Protein AF-A0A4Y2AB06-F1 (afdb_monomer_lite)

Foldseek 3Di:
DPVPPVVVVVVVVVVPPPPPPPPDPPPDDQQDPDPDDPVLVVVLVVLVVVLVVLLVLFQDPVSLVVLLVLQQVQFDDPPDVPFRKHALVSLVVSCVVDDPSCVVLSDPVNLVVQQDPDPRRIGGSVSSSVVSVVVSVVSVLVSLLSNLPSSNNPDHDPPPRPVVSVVVVVVVVVVVVP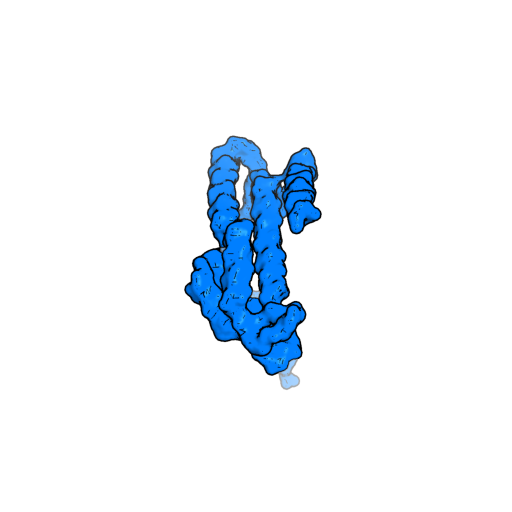D

Radius of gyration: 26.48 Å; chains: 1; bounding box: 55×77×58 Å

InterPro domains:
  IPR011992 EF-hand domain pair [SSF47473] (24-141)
  IPR039865 Serine/threonine-protein phosphatase 2A regulatory subunit B'' subunit gamma [PTHR12085] (15-158)

Structure (mmCIF, N/CA/C/O backbone):
data_AF-A0A4Y2AB06-F1
#
_entry.id   AF-A0A4Y2AB06-F1
#
loop_
_atom_site.group_PDB
_atom_site.id
_atom_site.type_symbol
_atom_site.label_atom_id
_atom_site.label_alt_id
_atom_site.label_comp_id
_atom_site.label_asym_id
_atom_site.label_entity_id
_atom_site.label_seq_id
_atom_site.pdbx_PDB_ins_code
_atom_site.Cartn_x
_atom_site.Cartn_y
_atom_site.Cartn_z
_atom_site.occupancy
_atom_site.B_iso_or_equiv
_atom_site.auth_seq_id
_atom_site.auth_comp_id
_atom_site.auth_asym_id
_atom_site.auth_atom_id
_atom_site.pdbx_PDB_model_num
ATOM 1 N N . MET A 1 1 ? -38.606 -51.934 -10.611 1.00 47.31 1 MET A N 1
ATOM 2 C CA . MET A 1 1 ? -37.914 -52.206 -9.332 1.00 47.31 1 MET A CA 1
ATOM 3 C C . MET A 1 1 ? -36.481 -51.712 -9.488 1.00 47.31 1 MET A C 1
ATOM 5 O O . MET A 1 1 ? -35.861 -52.157 -10.438 1.00 47.31 1 MET A O 1
ATOM 9 N N . THR A 1 2 ? -35.903 -50.774 -8.734 1.00 53.81 2 THR A N 1
ATOM 10 C CA . THR A 1 2 ? -36.320 -50.034 -7.516 1.00 53.81 2 THR A CA 1
ATOM 11 C C . THR A 1 2 ? -35.409 -48.799 -7.281 1.00 53.81 2 THR A C 1
ATOM 13 O O . THR A 1 2 ? -35.260 -48.351 -6.159 1.00 53.81 2 THR A O 1
ATOM 16 N N . VAL A 1 3 ? -34.806 -48.193 -8.314 1.00 56.41 3 VAL A N 1
ATOM 17 C CA . VAL A 1 3 ? -33.728 -47.188 -8.117 1.00 56.41 3 VAL A CA 1
ATOM 18 C C . VAL A 1 3 ? -34.191 -45.890 -7.419 1.00 56.41 3 VAL A C 1
ATOM 20 O O . VAL A 1 3 ? -33.443 -45.301 -6.644 1.00 56.41 3 VAL A O 1
ATOM 23 N N . GLU A 1 4 ? -35.434 -45.451 -7.639 1.00 54.31 4 GLU A N 1
ATOM 24 C CA . GLU A 1 4 ? -36.000 -44.261 -6.970 1.00 54.31 4 GLU A CA 1
ATOM 25 C C . GLU A 1 4 ? -36.373 -44.501 -5.498 1.00 54.31 4 GLU A C 1
ATOM 27 O O . GLU A 1 4 ? -36.352 -43.564 -4.699 1.00 54.31 4 GLU A O 1
ATOM 32 N N . SER A 1 5 ? -36.675 -45.751 -5.128 1.00 59.22 5 SER A N 1
ATOM 33 C CA . SER A 1 5 ? -37.001 -46.132 -3.745 1.00 59.22 5 SER A CA 1
ATOM 34 C C . SER A 1 5 ? -35.764 -46.023 -2.855 1.00 59.22 5 SER A C 1
ATOM 36 O O . SER A 1 5 ? -35.813 -45.443 -1.772 1.00 59.22 5 SER A O 1
ATOM 38 N N . ASP A 1 6 ? -34.627 -46.492 -3.370 1.00 67.94 6 ASP A N 1
ATOM 39 C CA . ASP A 1 6 ? -33.369 -46.572 -2.627 1.00 67.94 6 ASP A CA 1
ATOM 40 C C . ASP A 1 6 ? -32.797 -45.177 -2.319 1.00 67.94 6 ASP A C 1
ATOM 42 O O . ASP A 1 6 ? -32.268 -44.933 -1.234 1.00 67.94 6 ASP A O 1
ATOM 46 N N . ALA A 1 7 ? -32.955 -44.219 -3.242 1.00 73.62 7 ALA A N 1
ATOM 47 C CA . ALA A 1 7 ? -32.512 -42.837 -3.046 1.00 73.62 7 ALA A CA 1
ATOM 48 C C . ALA A 1 7 ? -33.329 -42.109 -1.962 1.00 73.62 7 ALA A C 1
ATOM 50 O O . ALA A 1 7 ? -32.779 -41.336 -1.169 1.00 73.62 7 ALA A O 1
ATOM 51 N N . TRP A 1 8 ? -34.637 -42.373 -1.902 1.00 73.00 8 TRP A N 1
ATOM 52 C CA . TRP A 1 8 ? -35.526 -41.794 -0.896 1.00 73.00 8 TRP A CA 1
ATOM 53 C C . TRP A 1 8 ? -35.264 -42.361 0.507 1.00 73.00 8 TRP A C 1
ATOM 55 O O . TRP A 1 8 ? -35.277 -41.622 1.499 1.00 73.00 8 TRP A O 1
ATOM 65 N N . GLU A 1 9 ? -34.948 -43.651 0.600 1.00 77.25 9 GLU A N 1
ATOM 66 C CA . GLU A 1 9 ? -34.551 -44.312 1.849 1.00 77.25 9 GLU A CA 1
ATOM 67 C C . GLU A 1 9 ? -33.186 -43.817 2.362 1.00 77.25 9 GLU A C 1
ATOM 69 O O . GLU A 1 9 ? -33.016 -43.532 3.554 1.00 77.25 9 GLU A O 1
ATOM 74 N N . LEU A 1 10 ? -32.225 -43.595 1.461 1.00 74.88 10 LEU A N 1
ATOM 75 C CA . LEU A 1 10 ? -30.934 -42.977 1.785 1.00 74.88 10 LEU A CA 1
ATOM 76 C C . LEU A 1 10 ? -31.094 -41.539 2.297 1.00 74.88 10 LEU A C 1
ATOM 78 O O . LEU A 1 10 ? -30.521 -41.171 3.324 1.00 74.88 10 LEU A O 1
ATOM 82 N N . TYR A 1 11 ? -31.921 -40.730 1.634 1.00 73.31 11 TYR A N 1
ATOM 83 C CA . TYR A 1 11 ? -32.185 -39.354 2.056 1.00 73.31 11 TYR A CA 1
ATOM 84 C C . TYR A 1 11 ? -32.859 -39.285 3.436 1.00 73.31 11 TYR A C 1
ATOM 86 O O . TYR A 1 11 ? -32.480 -38.484 4.298 1.00 73.31 11 TYR A O 1
ATOM 94 N N . THR A 1 12 ? -33.849 -40.145 3.678 1.00 76.25 12 THR A N 1
ATOM 95 C CA . THR A 1 12 ? -34.579 -40.165 4.952 1.00 76.25 12 THR A CA 1
ATOM 96 C C . THR A 1 12 ? -33.760 -40.740 6.104 1.00 76.25 12 THR A C 1
ATOM 98 O O . THR A 1 12 ? -33.944 -40.291 7.237 1.00 76.25 12 THR A O 1
ATOM 101 N N . SER A 1 13 ? -32.832 -41.667 5.849 1.00 72.69 13 SER A N 1
ATOM 102 C CA . SER A 1 13 ? -31.891 -42.158 6.866 1.00 72.69 13 SER A CA 1
ATOM 103 C C . SER A 1 13 ? -30.825 -41.115 7.227 1.00 72.69 13 SER A C 1
ATOM 105 O O . SER A 1 13 ? -30.586 -40.895 8.415 1.00 72.69 13 SER A O 1
ATOM 107 N N . TRP A 1 14 ? -30.276 -40.383 6.247 1.00 67.94 14 TRP A N 1
ATOM 108 C CA . TRP A 1 14 ? -29.319 -39.292 6.489 1.00 67.94 14 TRP A CA 1
ATOM 109 C C . TRP A 1 14 ? -29.928 -38.155 7.319 1.00 67.94 14 TRP A C 1
ATOM 111 O O . TRP A 1 14 ? -29.315 -37.667 8.262 1.00 67.94 14 TRP A O 1
ATOM 121 N N . LYS A 1 15 ? -31.181 -37.768 7.046 1.00 69.00 15 LYS A N 1
ATOM 122 C CA . LYS A 1 15 ? -31.874 -36.715 7.812 1.00 69.00 15 LYS A CA 1
ATOM 123 C C . LYS A 1 15 ? -32.175 -37.112 9.266 1.00 69.00 15 LYS A C 1
ATOM 125 O O . LYS A 1 15 ? -32.342 -36.241 10.117 1.00 69.00 15 LYS A O 1
ATOM 130 N N . LYS A 1 16 ? -32.295 -38.413 9.548 1.00 63.12 16 LYS A N 1
ATOM 131 C CA . LYS A 1 16 ? -32.636 -38.943 10.878 1.00 63.12 16 LYS A CA 1
ATOM 132 C C . LYS A 1 16 ? -31.429 -39.101 11.799 1.00 63.12 16 LYS A C 1
ATOM 134 O O . LYS A 1 16 ? -31.634 -39.421 12.968 1.00 63.12 16 LYS A O 1
ATOM 139 N N . THR A 1 17 ? -30.198 -38.861 11.332 1.00 58.16 17 THR A N 1
ATOM 140 C CA . THR A 1 17 ? -29.064 -38.768 12.257 1.00 58.16 17 THR A CA 1
ATOM 141 C C . THR A 1 17 ? -29.319 -37.582 13.186 1.00 58.16 17 THR A C 1
ATOM 143 O O . THR A 1 17 ? -29.459 -36.463 12.681 1.00 58.16 17 THR A O 1
ATOM 146 N N . PRO A 1 18 ? -29.435 -37.789 14.511 1.00 55.31 18 PRO A N 1
ATOM 147 C CA . PRO A 1 18 ? -29.653 -36.692 15.436 1.00 55.31 18 PRO A CA 1
ATOM 148 C C . PRO A 1 18 ? -28.507 -35.713 15.232 1.00 55.31 18 PRO A C 1
ATOM 150 O O . PRO A 1 18 ? -27.341 -36.085 15.377 1.00 55.31 18 PRO A O 1
ATOM 153 N N . SER A 1 19 ? -28.832 -34.485 14.819 1.00 60.25 19 SER A N 1
ATOM 154 C CA . SER A 1 19 ? -27.823 -33.457 14.648 1.00 60.25 19 SER A CA 1
ATOM 155 C C . SER A 1 19 ? -27.126 -33.318 15.989 1.00 60.25 19 SER A C 1
ATOM 157 O O . SER A 1 19 ? -27.708 -32.816 16.952 1.00 60.25 19 SER A O 1
ATOM 159 N N . THR A 1 20 ? -25.873 -33.746 16.065 1.00 56.25 20 THR A N 1
ATOM 160 C CA . THR A 1 20 ? -24.947 -33.302 17.096 1.00 56.25 20 THR A CA 1
ATOM 161 C C . THR A 1 20 ? -24.682 -31.821 16.834 1.00 56.25 20 THR A C 1
ATOM 163 O O . THR A 1 20 ? -23.582 -31.428 16.457 1.00 56.25 20 THR A O 1
ATOM 166 N N . SER A 1 21 ? -25.707 -30.974 16.961 1.00 60.00 21 SER A N 1
ATOM 167 C CA . SER A 1 21 ? -25.622 -29.523 16.838 1.00 60.00 21 SER A CA 1
ATOM 168 C C . SER A 1 21 ? -25.002 -28.961 18.118 1.00 60.00 21 SER A C 1
ATOM 170 O O . SER A 1 21 ? -25.564 -28.096 18.777 1.00 60.00 21 SER A O 1
ATOM 172 N N . ASN A 1 22 ? -23.842 -29.497 18.486 1.00 63.88 22 ASN A N 1
ATOM 173 C CA . ASN A 1 22 ? -22.980 -28.992 19.545 1.00 63.88 22 ASN A CA 1
ATOM 174 C C . ASN A 1 22 ? -21.802 -28.186 18.972 1.00 63.88 22 ASN A C 1
ATOM 176 O O . ASN A 1 22 ? -20.840 -27.934 19.686 1.00 63.88 22 ASN A O 1
ATOM 180 N N . SER A 1 23 ? -21.815 -27.785 17.696 1.00 68.62 23 SER A N 1
ATOM 181 C CA . SER A 1 23 ? -20.561 -27.443 17.005 1.00 68.62 23 SER A CA 1
ATOM 182 C C . SER A 1 23 ? -20.512 -26.087 16.298 1.00 68.62 23 SER A C 1
ATOM 184 O O . SER A 1 23 ? -19.750 -25.942 15.346 1.00 68.62 23 SER A O 1
ATOM 186 N N . ILE A 1 24 ? -21.260 -25.073 16.748 1.00 70.88 24 ILE A N 1
ATOM 187 C CA . ILE A 1 24 ? -20.962 -23.684 16.354 1.00 70.88 24 ILE A CA 1
ATOM 188 C C . ILE A 1 24 ? -20.730 -22.850 17.617 1.00 70.88 24 ILE A C 1
ATOM 190 O O . ILE A 1 24 ? -21.691 -22.435 18.269 1.00 70.88 24 ILE A O 1
ATOM 194 N N . PRO A 1 25 ? -19.458 -22.603 17.986 1.00 79.38 25 PRO A N 1
ATOM 195 C CA . PRO A 1 25 ? -19.116 -21.686 19.060 1.00 79.38 25 PRO A CA 1
ATOM 196 C C . PRO A 1 25 ? -19.689 -20.298 18.791 1.00 79.38 25 PRO A C 1
ATOM 198 O O . PRO A 1 25 ? -19.728 -19.820 17.654 1.00 79.38 25 PRO A O 1
ATOM 201 N N . ARG A 1 26 ? -20.093 -19.608 19.857 1.00 76.94 26 ARG A N 1
ATOM 202 C CA . ARG A 1 26 ? -20.531 -18.218 19.757 1.00 76.94 26 ARG A CA 1
ATOM 203 C C . ARG A 1 26 ? -19.359 -17.342 19.305 1.00 76.94 26 ARG A C 1
ATOM 205 O O . ARG A 1 26 ? -18.441 -17.086 20.079 1.00 76.94 26 ARG A O 1
ATOM 212 N N . PHE A 1 27 ? -19.413 -16.871 18.062 1.00 83.62 27 PHE A N 1
ATOM 213 C CA . PHE A 1 27 ? -18.380 -16.023 17.452 1.00 83.62 27 PHE A CA 1
ATOM 214 C C . PHE A 1 27 ? -18.714 -14.524 17.498 1.00 83.62 27 PHE A C 1
ATOM 216 O O . PHE A 1 27 ? -17.849 -13.694 17.233 1.00 83.62 27 PHE A O 1
ATOM 223 N N . TYR A 1 28 ? -19.957 -14.162 17.840 1.00 81.38 28 TYR A N 1
ATOM 224 C CA . TYR A 1 28 ? -20.400 -12.772 17.933 1.00 81.38 28 TYR A CA 1
ATOM 225 C C . TYR A 1 28 ? -20.864 -12.416 19.348 1.00 81.38 28 TYR A C 1
ATOM 227 O O . TYR A 1 28 ? -21.730 -13.070 19.937 1.00 81.38 28 TYR A O 1
ATOM 235 N N . TYR A 1 29 ? -20.312 -11.322 19.867 1.00 79.75 29 TYR A N 1
ATOM 236 C CA . TYR A 1 29 ? -20.710 -10.709 21.126 1.00 79.75 29 TYR A CA 1
ATOM 237 C C . TYR A 1 29 ? -21.128 -9.273 20.835 1.00 79.75 29 TYR A C 1
ATOM 239 O O . TYR A 1 29 ? -20.314 -8.461 20.397 1.00 79.75 29 TYR A O 1
ATOM 247 N N . LYS A 1 30 ? -22.407 -8.961 21.069 1.00 78.31 30 LYS A N 1
ATOM 248 C CA . LYS A 1 30 ? -22.909 -7.594 20.931 1.00 78.31 30 LYS A CA 1
ATOM 249 C C . LYS A 1 30 ? -22.165 -6.699 21.917 1.00 78.31 30 LYS A C 1
ATOM 251 O O . LYS A 1 30 ? -22.117 -6.995 23.109 1.00 78.31 30 LYS A O 1
ATOM 256 N N . ILE A 1 31 ? -21.606 -5.611 21.407 1.00 73.56 31 ILE A N 1
ATOM 257 C CA . ILE A 1 31 ? -20.883 -4.620 22.198 1.00 73.56 31 ILE A CA 1
ATOM 258 C C . ILE A 1 31 ? -21.915 -3.879 23.067 1.00 73.56 31 ILE A C 1
ATOM 260 O O . ILE A 1 31 ? -22.821 -3.255 22.508 1.00 73.56 31 ILE A O 1
ATOM 264 N N . PRO A 1 32 ? -21.825 -3.948 24.411 1.00 72.75 32 PRO A N 1
ATOM 265 C CA . PRO A 1 32 ? -22.763 -3.254 25.288 1.00 72.75 32 PRO A CA 1
ATOM 266 C C . PRO A 1 32 ? -22.709 -1.742 25.070 1.00 72.75 32 PRO A C 1
ATOM 268 O O . PRO A 1 32 ? -21.616 -1.189 24.915 1.00 72.75 32 PRO A O 1
ATOM 271 N N . TYR A 1 33 ? -23.884 -1.113 25.099 1.00 63.75 33 TYR A N 1
ATOM 272 C CA . TYR A 1 33 ? -24.076 0.338 25.001 1.00 63.75 33 TYR A CA 1
ATOM 273 C C . TYR A 1 33 ? -23.765 1.085 26.304 1.00 63.75 33 TYR A C 1
ATOM 275 O O . TYR A 1 33 ? -23.885 2.299 26.311 1.00 63.75 33 TYR A O 1
ATOM 283 N N . GLU A 1 34 ? -23.426 0.389 27.396 1.00 60.28 34 GLU A N 1
ATOM 284 C CA . GLU A 1 34 ? -23.359 1.010 28.723 1.00 60.28 34 GLU A CA 1
ATOM 285 C C . GLU A 1 34 ? -22.351 2.155 28.799 1.00 60.28 34 GLU A C 1
ATOM 287 O O . GLU A 1 34 ? -21.138 1.920 28.834 1.00 60.28 34 GLU A O 1
ATOM 292 N N . ASP A 1 35 ? -22.904 3.366 28.869 1.00 59.12 35 ASP A N 1
ATOM 293 C CA . ASP A 1 35 ? -22.196 4.613 29.099 1.00 59.12 35 ASP A CA 1
ATOM 294 C C . ASP A 1 35 ? -21.628 4.651 30.526 1.00 59.12 35 ASP A C 1
ATOM 296 O O . ASP A 1 35 ? -22.318 4.396 31.513 1.00 59.12 35 ASP A O 1
ATOM 300 N N . GLY A 1 36 ? -20.345 4.991 30.642 1.00 61.22 36 GLY A N 1
ATOM 301 C CA . GLY A 1 36 ? -19.710 5.383 31.903 1.00 61.22 36 GLY A CA 1
ATOM 302 C C . GLY A 1 36 ? -19.104 4.254 32.741 1.00 61.22 36 GLY A C 1
ATOM 303 O O . GLY A 1 36 ? -18.520 4.531 33.791 1.00 61.22 36 GLY A O 1
ATOM 304 N N . SER A 1 37 ? -19.162 2.994 32.299 1.00 73.94 37 SER A N 1
ATOM 305 C CA . SER A 1 37 ? -18.522 1.891 33.033 1.00 73.94 37 SER A CA 1
ATOM 306 C C . SER A 1 37 ? -16.997 1.848 32.819 1.00 73.94 37 SER A C 1
ATOM 308 O O . SER A 1 37 ? -16.489 2.152 31.739 1.00 73.94 37 SER A O 1
ATOM 310 N N . LEU A 1 38 ? -16.234 1.379 33.819 1.00 81.00 38 LEU A N 1
ATOM 311 C CA . LEU A 1 38 ? -14.777 1.145 33.712 1.00 81.00 38 LEU A CA 1
ATOM 312 C C . LEU A 1 38 ? -14.398 0.299 32.479 1.00 81.00 38 LEU A C 1
ATOM 314 O O . LEU A 1 38 ? -13.361 0.515 31.854 1.00 81.00 38 LEU A O 1
ATOM 318 N N . ARG A 1 39 ? -15.266 -0.647 32.095 1.00 78.06 39 ARG A N 1
ATOM 319 C CA . ARG A 1 39 ? -15.075 -1.514 30.922 1.00 78.06 39 ARG A CA 1
ATOM 320 C C . ARG A 1 39 ? -15.136 -0.741 29.606 1.00 78.06 39 ARG A C 1
ATOM 322 O O . ARG A 1 39 ? -14.491 -1.143 28.644 1.00 78.06 39 ARG A O 1
ATOM 329 N N . GLN A 1 40 ? -15.905 0.343 29.534 1.00 77.62 40 GLN A N 1
ATOM 330 C CA . GLN A 1 40 ? -15.925 1.214 28.364 1.00 77.62 40 GLN A CA 1
ATOM 331 C C . GLN A 1 40 ? -14.600 1.964 28.225 1.00 77.62 40 GLN A C 1
ATOM 333 O O . GLN A 1 40 ? -13.966 1.839 27.182 1.00 77.62 40 GLN A O 1
ATOM 338 N N . LYS A 1 41 ? -14.131 2.618 29.294 1.00 81.88 41 LYS A N 1
ATOM 339 C CA . LYS A 1 41 ? -12.848 3.342 29.289 1.00 81.88 41 LYS A CA 1
ATOM 340 C C . LYS A 1 41 ? -11.672 2.437 28.923 1.00 81.88 41 LYS A C 1
ATOM 342 O O . LYS A 1 41 ? -10.843 2.800 28.101 1.00 81.88 41 LYS A O 1
ATOM 347 N N . LEU A 1 42 ? -11.638 1.212 29.455 1.00 85.88 42 LEU A N 1
ATOM 348 C CA . LEU A 1 42 ? -10.612 0.232 29.081 1.00 85.88 42 LEU A CA 1
ATOM 349 C C . LEU A 1 42 ? -10.644 -0.107 27.579 1.00 85.88 42 LEU A C 1
ATOM 351 O O . LEU A 1 42 ? -9.594 -0.255 26.957 1.00 85.88 42 LEU A O 1
ATOM 355 N N . ARG A 1 43 ? -11.838 -0.238 26.986 1.00 82.50 43 ARG A N 1
ATOM 356 C CA . ARG A 1 43 ? -11.984 -0.480 25.541 1.00 82.50 43 ARG A CA 1
ATOM 357 C C . ARG A 1 43 ? -11.552 0.730 24.721 1.00 82.50 43 ARG A C 1
ATOM 359 O O . ARG A 1 43 ? -10.924 0.539 23.685 1.00 82.50 43 ARG A O 1
ATOM 366 N N . GLU A 1 44 ? -11.894 1.936 25.160 1.00 82.12 44 GLU A N 1
ATOM 367 C CA . GLU A 1 44 ? -11.483 3.187 24.516 1.00 82.12 44 GLU A CA 1
ATOM 368 C C . GLU A 1 44 ? -9.955 3.305 24.494 1.00 82.12 44 GLU A C 1
ATOM 370 O O . GLU A 1 44 ? -9.385 3.461 23.417 1.00 82.12 44 GLU A O 1
ATOM 375 N N . GLU A 1 45 ? -9.286 3.085 25.629 1.00 86.44 45 GLU A N 1
ATOM 376 C CA . GLU A 1 45 ? -7.819 3.094 25.727 1.00 86.44 45 GLU A CA 1
ATOM 377 C C . GLU A 1 45 ? -7.165 2.005 24.868 1.00 86.44 45 GLU A C 1
ATOM 379 O O . GLU A 1 45 ? -6.261 2.273 24.074 1.00 86.44 45 GLU A O 1
ATOM 384 N N . ALA A 1 46 ? -7.659 0.764 24.947 1.00 86.62 46 ALA A N 1
ATOM 385 C CA . ALA A 1 46 ? -7.144 -0.326 24.120 1.00 86.62 46 ALA A CA 1
ATOM 386 C C . ALA A 1 46 ? -7.285 -0.024 22.616 1.00 86.62 46 ALA A C 1
ATOM 388 O O . ALA A 1 46 ? -6.396 -0.353 21.823 1.00 86.62 46 ALA A O 1
ATOM 389 N N . ARG A 1 47 ? -8.384 0.628 22.212 1.00 85.44 47 ARG A N 1
ATOM 390 C CA . ARG A 1 47 ? -8.601 1.066 20.828 1.00 85.44 47 ARG A CA 1
ATOM 391 C C . ARG A 1 47 ? -7.687 2.221 20.448 1.00 85.44 47 ARG A C 1
ATOM 393 O O . ARG A 1 47 ? -7.123 2.162 19.360 1.00 85.44 47 ARG A O 1
ATOM 400 N N . ALA A 1 48 ? -7.510 3.220 21.307 1.00 85.38 48 ALA A N 1
ATOM 401 C CA . ALA A 1 48 ? -6.616 4.346 21.055 1.00 85.38 48 ALA A CA 1
ATOM 402 C C . ALA A 1 48 ? -5.185 3.858 20.786 1.00 85.38 48 ALA A C 1
ATOM 404 O O . ALA A 1 48 ? -4.618 4.170 19.740 1.00 85.38 48 ALA A O 1
ATOM 405 N N . VAL A 1 49 ? -4.659 2.975 21.643 1.00 88.81 49 VAL A N 1
ATOM 406 C CA . VAL A 1 49 ? -3.330 2.365 21.467 1.00 88.81 49 VAL A CA 1
ATOM 407 C C . VAL A 1 49 ? -3.251 1.542 20.178 1.00 88.81 49 VAL A C 1
ATOM 409 O O . VAL A 1 49 ? -2.253 1.592 19.458 1.00 88.81 49 VAL A O 1
ATOM 412 N N . PHE A 1 50 ? -4.295 0.775 19.849 1.00 87.94 50 PHE A N 1
ATOM 413 C CA . PHE A 1 50 ? -4.334 0.004 18.604 1.00 87.94 50 PHE A CA 1
ATOM 414 C C . PHE A 1 50 ? -4.319 0.903 17.357 1.00 87.94 50 PHE A C 1
ATOM 416 O O . PHE A 1 50 ? -3.565 0.645 16.418 1.00 87.94 50 PHE A O 1
ATOM 423 N N . ILE A 1 51 ? -5.131 1.962 17.352 1.00 86.00 51 ILE A N 1
ATOM 424 C CA . ILE A 1 51 ? -5.209 2.952 16.271 1.00 86.00 51 ILE A CA 1
ATOM 425 C C . ILE A 1 51 ? -3.865 3.669 16.125 1.00 86.00 51 ILE A C 1
ATOM 427 O O . ILE A 1 51 ? -3.378 3.811 15.006 1.00 86.00 51 ILE A O 1
ATOM 431 N N . GLU A 1 52 ? -3.228 4.053 17.231 1.00 87.62 52 GLU A N 1
ATOM 432 C CA . GLU A 1 52 ? -1.914 4.697 17.226 1.00 87.62 52 GLU A CA 1
ATOM 433 C C . GLU A 1 52 ? -0.838 3.786 16.619 1.00 87.62 52 GLU A C 1
ATOM 435 O O . GLU A 1 52 ? -0.082 4.218 15.748 1.00 87.62 52 GLU A O 1
ATOM 440 N N . ARG A 1 53 ? -0.803 2.503 17.009 1.00 88.62 53 ARG A N 1
ATOM 441 C CA . ARG A 1 53 ? 0.105 1.511 16.408 1.00 88.62 53 ARG A CA 1
ATOM 442 C C . ARG A 1 53 ? -0.117 1.397 14.903 1.00 88.62 53 ARG A C 1
ATOM 444 O O . ARG A 1 53 ? 0.844 1.438 14.143 1.00 88.62 53 ARG A O 1
ATOM 451 N N . LYS A 1 54 ? -1.377 1.316 14.466 1.00 86.50 54 LYS A N 1
ATOM 452 C CA . LYS A 1 54 ? -1.718 1.252 13.039 1.00 86.50 54 LYS A CA 1
ATOM 453 C C . LYS A 1 54 ? -1.347 2.523 12.288 1.00 86.50 54 LYS A C 1
ATOM 455 O O . LYS A 1 54 ? -0.958 2.429 11.133 1.00 86.50 54 LYS A O 1
ATOM 460 N N . ASN A 1 55 ? -1.432 3.682 12.932 1.00 85.62 55 ASN A N 1
ATOM 461 C CA . ASN A 1 55 ? -1.025 4.946 12.335 1.00 85.62 55 ASN A CA 1
ATOM 462 C C . ASN A 1 55 ? 0.499 5.010 12.134 1.00 85.62 55 ASN A C 1
ATOM 464 O O . ASN A 1 55 ? 0.947 5.436 11.080 1.00 85.62 55 ASN A O 1
ATOM 468 N N . LYS A 1 56 ? 1.292 4.514 13.097 1.00 86.12 56 LYS A N 1
ATOM 469 C CA . LYS A 1 56 ? 2.766 4.443 12.994 1.00 86.12 56 LYS A CA 1
ATOM 470 C C . LYS A 1 56 ? 3.269 3.465 11.926 1.00 86.12 56 LYS A C 1
ATOM 472 O O . LYS A 1 56 ? 4.378 3.623 11.428 1.00 86.12 56 LYS A O 1
ATOM 477 N N . GLU A 1 57 ? 2.477 2.446 11.593 1.00 86.44 57 GLU A N 1
ATOM 478 C CA . GLU A 1 57 ? 2.779 1.512 10.498 1.00 86.44 57 GLU A CA 1
ATOM 479 C C . GLU A 1 57 ? 2.545 2.127 9.104 1.00 86.44 57 GLU A C 1
ATOM 481 O O . GLU A 1 57 ? 3.025 1.576 8.112 1.00 86.44 57 GLU A O 1
ATOM 486 N N . LEU A 1 58 ? 1.787 3.226 8.998 1.00 88.38 58 LEU A N 1
ATOM 487 C CA . LEU A 1 58 ? 1.537 3.880 7.715 1.00 88.38 58 LEU A CA 1
ATOM 488 C C . LEU A 1 58 ? 2.744 4.684 7.249 1.00 88.38 58 LEU A C 1
ATOM 490 O O . LEU A 1 58 ? 3.512 5.204 8.053 1.00 88.38 58 LEU A O 1
ATOM 494 N N . LEU A 1 59 ? 2.862 4.792 5.925 1.00 90.44 59 LEU A N 1
ATOM 495 C CA . LEU A 1 59 ? 3.850 5.656 5.297 1.00 90.44 59 LEU A CA 1
ATOM 496 C C . LEU A 1 59 ? 3.449 7.113 5.526 1.00 90.44 59 LEU A C 1
ATOM 498 O O . LEU A 1 59 ? 2.301 7.490 5.253 1.00 90.44 59 LEU A O 1
ATOM 502 N N . ASP A 1 60 ? 4.384 7.905 6.031 1.00 89.44 60 ASP A N 1
ATOM 503 C CA . ASP A 1 60 ? 4.240 9.352 6.127 1.00 89.44 60 ASP A CA 1
ATOM 504 C C . ASP A 1 60 ? 4.725 10.062 4.847 1.00 89.44 60 ASP A C 1
ATOM 506 O O . ASP A 1 60 ? 5.028 9.439 3.828 1.00 89.44 60 ASP A O 1
ATOM 510 N N . ASN A 1 61 ? 4.732 11.395 4.859 1.00 89.62 61 ASN A N 1
ATOM 511 C CA . ASN A 1 61 ? 5.130 12.175 3.688 1.00 89.62 61 ASN A CA 1
ATOM 512 C C . ASN A 1 61 ? 6.624 12.049 3.363 1.00 89.62 61 ASN A C 1
ATOM 514 O O . ASN A 1 61 ? 6.987 12.163 2.194 1.00 89.62 61 ASN A O 1
ATOM 518 N N . GLU A 1 62 ? 7.479 11.836 4.362 1.00 91.38 62 GLU A N 1
ATOM 519 C CA . GLU A 1 62 ? 8.914 11.660 4.139 1.00 91.38 62 GLU A CA 1
ATOM 520 C C . GLU A 1 62 ? 9.188 10.259 3.587 1.00 91.38 62 GLU A C 1
ATOM 522 O O . GLU A 1 62 ? 9.874 10.141 2.573 1.00 91.38 62 GLU A O 1
ATOM 527 N N . ASP A 1 63 ? 8.521 9.234 4.130 1.00 92.44 63 ASP A N 1
ATOM 528 C CA . ASP A 1 63 ? 8.528 7.864 3.604 1.00 92.44 63 ASP A CA 1
ATOM 529 C C . ASP A 1 63 ? 8.116 7.845 2.110 1.00 92.44 63 ASP A C 1
ATOM 531 O O . ASP A 1 63 ? 8.695 7.142 1.277 1.00 92.44 63 ASP A O 1
ATOM 535 N N . LEU A 1 64 ? 7.102 8.636 1.733 1.00 92.44 64 LEU A N 1
ATOM 536 C CA . LEU A 1 64 ? 6.637 8.747 0.346 1.00 92.44 64 LEU A CA 1
ATOM 537 C C . LEU A 1 64 ? 7.648 9.461 -0.564 1.00 92.44 64 LEU A C 1
ATOM 539 O O . LEU A 1 64 ? 7.862 9.022 -1.695 1.00 92.44 64 LEU A O 1
ATOM 543 N N . LYS A 1 65 ? 8.294 10.534 -0.096 1.00 92.44 65 LYS A N 1
ATOM 544 C CA . LYS A 1 65 ? 9.366 11.197 -0.859 1.00 92.44 65 LYS A CA 1
ATOM 545 C C . LYS A 1 65 ? 10.556 10.265 -1.060 1.00 92.44 65 LYS A C 1
ATOM 547 O O . LYS A 1 65 ? 11.079 10.180 -2.169 1.00 92.44 65 LYS A O 1
ATOM 552 N N . GLU A 1 66 ? 10.951 9.539 -0.020 1.00 93.56 66 GLU A N 1
ATOM 553 C CA . GLU A 1 66 ? 12.030 8.558 -0.092 1.00 93.56 66 GLU A CA 1
ATOM 554 C C . GLU A 1 66 ? 11.715 7.467 -1.119 1.00 93.56 66 GLU A C 1
ATOM 556 O O . GLU A 1 66 ? 12.543 7.165 -1.981 1.00 93.56 66 GLU A O 1
ATOM 561 N N . LEU A 1 67 ? 10.490 6.932 -1.100 1.00 93.38 67 LEU A N 1
ATOM 562 C CA . LEU A 1 67 ? 10.041 5.952 -2.085 1.00 93.38 67 LEU A CA 1
ATOM 563 C C . LEU A 1 67 ? 10.153 6.485 -3.518 1.00 93.38 67 LEU A C 1
ATOM 565 O O . LEU A 1 67 ? 10.627 5.766 -4.399 1.00 93.38 67 LEU A O 1
ATOM 569 N N . TRP A 1 68 ? 9.721 7.725 -3.758 1.00 92.88 68 TRP A N 1
ATOM 570 C CA . TRP A 1 68 ? 9.829 8.353 -5.075 1.00 92.88 68 TRP A CA 1
ATOM 571 C C . TRP A 1 68 ? 11.288 8.438 -5.538 1.00 92.88 68 TRP A C 1
ATOM 573 O O . TRP A 1 68 ? 11.622 7.955 -6.621 1.00 92.88 68 TRP A O 1
ATOM 583 N N . MET A 1 69 ? 12.169 8.950 -4.675 1.00 93.31 69 MET A N 1
ATOM 584 C CA . MET A 1 69 ? 13.601 9.085 -4.956 1.00 93.31 69 MET A CA 1
ATOM 585 C C . MET A 1 69 ? 14.262 7.728 -5.236 1.00 93.31 69 MET A C 1
ATOM 587 O O . MET A 1 69 ? 15.035 7.589 -6.185 1.00 93.31 69 MET A O 1
ATOM 591 N N . LEU A 1 70 ? 13.940 6.697 -4.448 1.00 93.56 70 LEU A N 1
ATOM 592 C CA . LEU A 1 70 ? 14.462 5.345 -4.656 1.00 93.56 70 LEU A CA 1
ATOM 593 C C . LEU A 1 70 ? 14.004 4.749 -5.990 1.00 93.56 70 LEU A C 1
ATOM 595 O O . LEU A 1 70 ? 14.780 4.050 -6.645 1.00 93.56 70 LEU A O 1
ATOM 599 N N . LEU A 1 71 ? 12.766 5.008 -6.412 1.00 93.19 71 LEU A N 1
ATOM 600 C CA . LEU A 1 71 ? 12.265 4.529 -7.698 1.00 93.19 71 LEU A CA 1
ATOM 601 C C . LEU A 1 71 ? 12.984 5.221 -8.866 1.00 93.19 71 LEU A C 1
ATOM 603 O O . LEU A 1 71 ? 13.422 4.533 -9.788 1.00 93.19 71 LEU A O 1
ATOM 607 N N . GLU A 1 72 ? 13.183 6.540 -8.805 1.00 91.38 72 GLU A N 1
ATOM 608 C CA . GLU A 1 72 ? 13.909 7.296 -9.841 1.00 91.38 72 GLU A CA 1
ATOM 609 C C . GLU A 1 72 ? 15.376 6.866 -9.985 1.00 91.38 72 GLU A C 1
ATOM 611 O O . GLU A 1 72 ? 15.916 6.840 -11.088 1.00 91.38 72 GLU A O 1
ATOM 616 N N . GLN A 1 73 ? 16.023 6.447 -8.897 1.00 91.50 73 GLN A N 1
ATOM 617 C CA . GLN A 1 73 ? 17.403 5.952 -8.943 1.00 91.50 73 GLN A CA 1
ATOM 618 C C . GLN A 1 73 ? 17.553 4.553 -9.562 1.00 91.50 73 GLN A C 1
ATOM 620 O O . GLN A 1 73 ? 18.669 4.142 -9.875 1.00 91.50 73 GLN A O 1
ATOM 625 N N . ASN A 1 74 ? 16.467 3.785 -9.702 1.00 91.38 74 ASN A N 1
ATOM 626 C CA . ASN A 1 74 ? 16.508 2.393 -10.167 1.00 91.38 74 ASN A CA 1
ATOM 627 C C . ASN A 1 74 ? 15.640 2.193 -11.424 1.00 91.38 74 ASN A C 1
ATOM 629 O O . ASN A 1 74 ? 14.993 1.159 -11.585 1.00 91.38 74 ASN A O 1
ATOM 633 N N . LEU A 1 75 ? 15.632 3.189 -12.315 1.00 91.06 75 LEU A N 1
ATOM 634 C CA . LEU A 1 75 ? 14.972 3.123 -13.619 1.00 91.06 75 LEU A CA 1
ATOM 635 C C . LEU A 1 75 ? 15.575 2.032 -14.511 1.00 91.06 75 LEU A C 1
ATOM 637 O O . LEU A 1 75 ? 16.790 1.832 -14.546 1.00 91.06 75 LEU A O 1
ATOM 641 N N . SER A 1 76 ? 14.723 1.375 -15.297 1.00 87.75 76 SER A N 1
ATOM 642 C CA . SER A 1 76 ? 15.137 0.322 -16.223 1.00 87.75 76 SER A CA 1
ATOM 643 C C . SER A 1 76 ? 15.154 0.818 -17.677 1.00 87.75 76 SER A C 1
ATOM 645 O O . SER A 1 76 ? 14.134 1.328 -18.156 1.00 87.75 76 SER A O 1
ATOM 647 N N . PRO A 1 77 ? 16.249 0.593 -18.430 1.00 83.56 77 PRO A N 1
ATOM 648 C CA . PRO A 1 77 ? 16.319 0.914 -19.857 1.00 83.56 77 PRO A CA 1
ATOM 649 C C . PRO A 1 77 ? 15.239 0.197 -20.701 1.00 83.56 77 PRO A C 1
ATOM 651 O O . PRO A 1 77 ? 14.738 -0.851 -20.280 1.00 83.56 77 PRO A O 1
ATOM 654 N N . PRO A 1 78 ? 14.911 0.686 -21.916 1.00 83.38 78 PRO A N 1
ATOM 655 C CA . PRO A 1 78 ? 15.311 1.970 -22.503 1.00 83.38 78 PRO A CA 1
ATOM 656 C C . PRO A 1 78 ? 14.670 3.167 -21.794 1.00 83.38 78 PRO A C 1
ATOM 658 O O . PRO A 1 78 ? 13.481 3.135 -21.470 1.00 83.38 78 PRO A O 1
ATOM 661 N N . PHE A 1 79 ? 15.464 4.220 -21.595 1.00 78.81 79 PHE A N 1
ATOM 662 C CA . PHE A 1 79 ? 14.996 5.498 -21.069 1.00 78.81 79 PHE A CA 1
ATOM 663 C C . PHE A 1 79 ? 14.319 6.268 -22.204 1.00 78.81 79 PHE A C 1
ATOM 665 O O . PHE A 1 79 ? 14.976 6.869 -23.050 1.00 78.81 79 PHE A O 1
ATOM 672 N N . THR A 1 80 ? 12.997 6.169 -22.278 1.00 73.00 80 THR A N 1
ATOM 673 C CA . THR A 1 80 ? 12.176 7.007 -23.154 1.00 73.00 80 THR A CA 1
ATOM 674 C C . THR A 1 80 ? 11.904 8.333 -22.454 1.00 73.00 80 THR A C 1
ATOM 676 O O . THR A 1 80 ? 11.621 8.333 -21.259 1.00 73.00 80 THR A O 1
ATOM 679 N N . ASN A 1 81 ? 11.954 9.451 -23.184 1.00 62.44 81 ASN A N 1
ATOM 680 C CA . ASN A 1 81 ? 11.816 10.801 -22.613 1.00 62.44 81 ASN A CA 1
ATOM 681 C C . ASN A 1 81 ? 10.493 11.046 -21.864 1.00 62.44 81 ASN A C 1
ATOM 683 O O . ASN A 1 81 ? 10.407 11.989 -21.085 1.00 62.44 81 ASN A O 1
ATOM 687 N N . GLU A 1 82 ? 9.471 10.225 -22.100 1.00 68.81 82 GLU A N 1
ATOM 688 C CA . GLU A 1 82 ? 8.127 10.440 -21.556 1.00 68.81 82 GLU A CA 1
ATOM 689 C C . GLU A 1 82 ? 7.813 9.555 -20.343 1.00 68.81 82 GLU A C 1
ATOM 691 O O . GLU A 1 82 ? 6.988 9.937 -19.515 1.00 68.81 82 GLU A O 1
ATOM 696 N N . ASP A 1 83 ? 8.500 8.418 -20.178 1.00 75.50 83 ASP A N 1
ATOM 697 C CA . ASP A 1 83 ? 8.092 7.400 -19.208 1.00 75.50 83 ASP A CA 1
ATOM 698 C C . ASP A 1 83 ? 9.249 6.855 -18.366 1.00 75.50 83 ASP A C 1
ATOM 700 O O . ASP A 1 83 ? 10.138 6.137 -18.832 1.00 75.50 83 ASP A O 1
ATOM 704 N N . HIS A 1 84 ? 9.170 7.140 -17.065 1.00 88.62 84 HIS A N 1
ATOM 705 C CA . HIS A 1 84 ? 9.969 6.504 -16.024 1.00 88.62 84 HIS A CA 1
ATOM 706 C C . HIS A 1 84 ? 9.442 5.088 -15.755 1.00 88.62 84 HIS A C 1
ATOM 708 O O . HIS A 1 84 ? 8.393 4.901 -15.125 1.00 88.62 84 HIS A O 1
ATOM 714 N N . MET A 1 85 ? 10.182 4.090 -16.238 1.00 91.56 85 MET A N 1
ATOM 715 C CA . MET A 1 85 ? 9.795 2.679 -16.205 1.00 91.56 85 MET A CA 1
ATOM 716 C C . MET A 1 85 ? 10.745 1.850 -15.339 1.00 91.56 85 MET A C 1
ATOM 718 O O . MET A 1 85 ? 11.943 2.122 -15.273 1.00 91.56 85 MET A O 1
ATOM 722 N N . ILE A 1 86 ? 10.216 0.796 -14.717 1.00 93.81 86 ILE A N 1
ATOM 723 C CA . ILE A 1 86 ? 10.985 -0.147 -13.898 1.00 93.81 86 ILE A CA 1
ATOM 724 C C . ILE A 1 86 ? 10.591 -1.596 -14.208 1.00 93.81 86 ILE A C 1
ATOM 726 O O . ILE A 1 86 ? 9.410 -1.937 -14.300 1.00 93.81 86 ILE A O 1
ATOM 730 N N . ASN A 1 87 ? 11.585 -2.460 -14.404 1.00 93.75 87 ASN A N 1
ATOM 731 C CA . ASN A 1 87 ? 11.405 -3.899 -14.578 1.00 93.75 87 ASN A CA 1
ATOM 732 C C . ASN A 1 87 ? 11.264 -4.595 -13.210 1.00 93.75 87 ASN A C 1
ATOM 734 O O . ASN A 1 87 ? 11.488 -4.004 -12.153 1.00 93.75 87 ASN A O 1
ATOM 738 N N . TYR A 1 88 ? 10.919 -5.882 -13.212 1.00 93.62 88 TYR A N 1
ATOM 739 C CA . TYR A 1 88 ? 10.706 -6.614 -11.962 1.00 93.62 88 TYR A CA 1
ATOM 740 C C . TYR A 1 88 ? 11.980 -6.802 -11.115 1.00 93.62 88 TYR A C 1
ATOM 742 O O . TYR A 1 88 ? 11.913 -6.831 -9.885 1.00 93.62 88 TYR A O 1
ATOM 750 N N . LEU A 1 89 ? 13.149 -6.927 -11.750 1.00 93.50 89 LEU A N 1
ATOM 751 C CA . LEU A 1 89 ? 14.417 -7.107 -11.039 1.00 93.50 89 LEU A CA 1
ATOM 752 C C . LEU A 1 89 ? 14.790 -5.843 -10.265 1.00 93.50 89 LEU A C 1
ATOM 754 O O . LEU A 1 89 ? 15.123 -5.921 -9.085 1.00 93.50 89 LEU A O 1
ATOM 758 N N . ASP A 1 90 ? 14.685 -4.686 -10.909 1.00 93.94 90 ASP A N 1
ATOM 759 C CA . ASP A 1 90 ? 14.962 -3.385 -10.314 1.00 93.94 90 ASP A CA 1
ATOM 760 C C . ASP A 1 90 ? 13.886 -3.017 -9.284 1.00 93.94 90 ASP A C 1
ATOM 762 O O . ASP A 1 90 ? 14.217 -2.554 -8.195 1.00 93.94 90 ASP A O 1
ATOM 766 N N . PHE A 1 91 ? 12.621 -3.372 -9.531 1.00 94.31 91 PHE A N 1
ATOM 767 C CA . PHE A 1 91 ? 11.548 -3.281 -8.537 1.00 94.31 91 PHE A CA 1
ATOM 768 C C . PHE A 1 91 ? 11.881 -4.057 -7.252 1.00 94.31 91 PHE A C 1
ATOM 770 O O . PHE A 1 91 ? 11.694 -3.557 -6.141 1.00 94.31 91 PHE A O 1
ATOM 777 N N . LYS A 1 92 ? 12.442 -5.266 -7.383 1.00 94.19 92 LYS A N 1
ATOM 778 C CA . LYS A 1 92 ? 12.895 -6.064 -6.236 1.00 94.19 92 LYS A CA 1
ATOM 779 C C . LYS A 1 92 ? 14.132 -5.464 -5.563 1.00 94.19 92 LYS A C 1
ATOM 781 O O . LYS A 1 92 ? 14.244 -5.535 -4.342 1.00 94.19 92 LYS A O 1
ATOM 786 N N . LYS A 1 93 ? 15.047 -4.847 -6.320 1.00 93.81 93 LYS A N 1
ATOM 787 C CA . LYS A 1 93 ? 16.187 -4.114 -5.740 1.00 93.81 93 LYS A CA 1
ATOM 788 C C . LYS A 1 93 ? 15.709 -2.950 -4.876 1.00 93.81 93 LYS A C 1
ATOM 790 O O . LYS A 1 93 ? 16.201 -2.815 -3.762 1.00 93.81 93 LYS A O 1
ATOM 795 N N . VAL A 1 94 ? 14.739 -2.163 -5.351 1.00 94.12 94 VAL A N 1
ATOM 796 C CA . VAL A 1 94 ? 14.133 -1.075 -4.564 1.00 94.12 94 VAL A CA 1
ATOM 797 C C . VAL A 1 94 ? 13.508 -1.632 -3.285 1.00 94.12 94 VAL A C 1
ATOM 799 O O . VAL A 1 94 ? 13.826 -1.147 -2.206 1.00 94.12 94 VAL A O 1
ATOM 802 N N . SER A 1 95 ? 12.735 -2.719 -3.381 1.00 93.88 95 SER A N 1
ATOM 803 C CA . SER A 1 95 ? 12.151 -3.385 -2.207 1.00 93.88 95 SER A CA 1
ATOM 804 C C . SER A 1 95 ? 13.175 -3.858 -1.171 1.00 93.88 95 SER A C 1
ATOM 806 O O . SER A 1 95 ? 12.846 -3.936 0.010 1.00 93.88 95 SER A O 1
ATOM 808 N N . ASN A 1 96 ? 14.371 -4.259 -1.606 1.00 92.75 96 ASN A N 1
ATOM 809 C CA . ASN A 1 96 ? 15.430 -4.725 -0.710 1.00 92.75 96 ASN A CA 1
ATOM 810 C C . ASN A 1 96 ? 16.199 -3.566 -0.062 1.00 92.75 96 ASN A C 1
ATOM 812 O O . ASN A 1 96 ? 16.782 -3.755 0.999 1.00 92.75 96 ASN A O 1
ATOM 816 N N . LYS A 1 97 ? 16.238 -2.401 -0.722 1.00 91.12 97 LYS A N 1
ATOM 817 C CA . LYS A 1 97 ? 16.845 -1.172 -0.193 1.00 91.12 97 LYS A CA 1
ATOM 818 C C . LYS A 1 97 ? 15.912 -0.441 0.772 1.00 91.12 97 LYS A C 1
ATOM 820 O O . LYS A 1 97 ? 16.396 0.258 1.647 1.00 91.12 97 LYS A O 1
ATOM 825 N N . SER A 1 98 ? 14.601 -0.587 0.588 1.00 89.50 98 SER A N 1
ATOM 826 C CA . SER A 1 98 ? 13.585 0.063 1.411 1.00 89.50 98 SER A CA 1
ATOM 827 C C . SER A 1 98 ? 13.366 -0.638 2.753 1.00 89.50 98 SER A C 1
ATOM 829 O O . SER A 1 98 ? 13.469 -1.864 2.847 1.00 89.50 98 SER A O 1
ATOM 831 N N . ASP A 1 99 ? 12.926 0.131 3.744 1.00 87.69 99 ASP A N 1
ATOM 832 C CA . ASP A 1 99 ? 12.528 -0.366 5.060 1.00 87.69 99 ASP A CA 1
ATOM 833 C C . ASP A 1 99 ? 11.358 -1.365 5.039 1.00 87.69 99 ASP A C 1
ATOM 835 O O . ASP A 1 99 ? 10.576 -1.487 4.089 1.00 87.69 99 ASP A O 1
ATOM 839 N N . G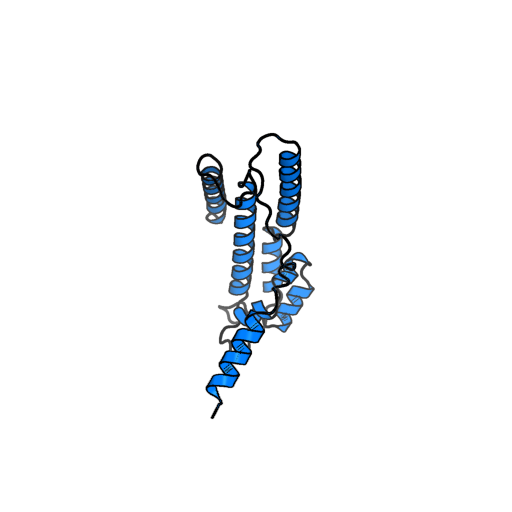LU A 1 100 ? 11.187 -2.071 6.161 1.00 88.25 100 GLU A N 1
ATOM 840 C CA . GLU A 1 100 ? 10.152 -3.093 6.351 1.00 88.25 100 GLU A CA 1
ATOM 841 C C . GLU A 1 100 ? 8.725 -2.575 6.101 1.00 88.25 100 GLU A C 1
ATOM 843 O O . GLU A 1 100 ? 7.886 -3.312 5.574 1.00 88.25 100 GLU A O 1
ATOM 848 N N . LYS A 1 101 ? 8.467 -1.287 6.378 1.00 88.81 101 LYS A N 1
ATOM 849 C CA . LYS A 1 101 ? 7.183 -0.617 6.106 1.00 88.81 101 LYS A CA 1
ATOM 850 C C . LYS A 1 101 ? 6.762 -0.721 4.633 1.00 88.81 101 LYS A C 1
ATOM 852 O O . LYS A 1 101 ? 5.580 -0.906 4.323 1.00 88.81 101 LYS A O 1
ATOM 857 N N . PHE A 1 102 ? 7.723 -0.648 3.713 1.00 89.81 102 PHE A N 1
ATOM 858 C CA . PHE A 1 102 ? 7.465 -0.626 2.275 1.00 89.81 102 PHE A CA 1
ATOM 859 C C . PHE A 1 102 ? 7.214 -2.022 1.694 1.00 89.81 102 PHE A C 1
ATOM 861 O O . PHE A 1 102 ? 6.511 -2.153 0.689 1.00 89.81 102 PHE A O 1
ATOM 868 N N . LYS A 1 103 ? 7.706 -3.090 2.340 1.00 90.25 103 LYS A N 1
ATOM 869 C CA . LYS A 1 103 ? 7.650 -4.470 1.813 1.00 90.25 103 LYS A CA 1
ATOM 870 C C . LYS A 1 103 ? 6.238 -4.920 1.427 1.00 90.25 103 LYS A C 1
ATOM 872 O O . LYS A 1 103 ? 6.060 -5.633 0.442 1.00 90.25 103 LYS A O 1
ATOM 877 N N . SER A 1 104 ? 5.212 -4.466 2.151 1.00 90.88 104 SER A N 1
ATOM 878 C CA . SER A 1 104 ? 3.809 -4.817 1.866 1.00 90.88 104 SER A CA 1
ATOM 879 C C . SER A 1 104 ? 3.280 -4.277 0.522 1.00 90.88 104 SER A C 1
ATOM 881 O O . SER A 1 104 ? 2.252 -4.749 0.0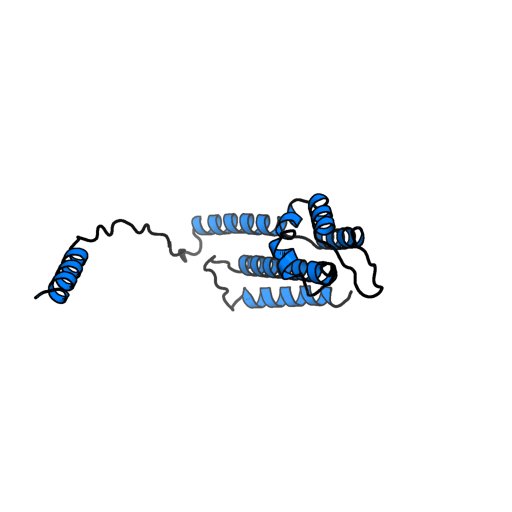19 1.00 90.88 104 SER A O 1
ATOM 883 N N . TYR A 1 105 ? 3.964 -3.291 -0.065 1.00 92.06 105 TYR A N 1
ATOM 884 C CA . TYR A 1 105 ? 3.649 -2.695 -1.365 1.00 92.06 105 TYR A CA 1
ATOM 885 C C . TYR A 1 105 ? 4.446 -3.344 -2.507 1.00 92.06 105 TYR A C 1
ATOM 887 O O . TYR A 1 105 ? 3.967 -3.395 -3.640 1.00 92.06 105 TYR A O 1
ATOM 895 N N . PHE A 1 106 ? 5.607 -3.929 -2.209 1.00 93.62 106 PHE A N 1
ATOM 896 C CA . PHE A 1 106 ? 6.484 -4.584 -3.179 1.00 93.62 106 PHE A CA 1
ATOM 897 C C . PHE A 1 106 ? 6.181 -6.082 -3.336 1.00 93.62 106 PHE A C 1
ATOM 899 O O . PHE A 1 106 ? 7.023 -6.948 -3.112 1.00 93.62 106 PHE A O 1
ATOM 906 N N . SER A 1 107 ? 4.955 -6.415 -3.750 1.00 94.12 107 SER A N 1
ATOM 907 C CA . SER A 1 107 ? 4.588 -7.808 -4.057 1.00 94.12 107 SER A CA 1
ATOM 908 C C . SER A 1 107 ? 4.560 -8.081 -5.559 1.00 94.12 107 SER A C 1
ATOM 910 O O . SER A 1 107 ? 4.133 -7.234 -6.346 1.00 94.12 107 SER A O 1
ATOM 912 N N . ALA A 1 108 ? 4.905 -9.310 -5.956 1.00 94.12 108 ALA A N 1
ATOM 913 C CA . ALA A 1 108 ? 4.776 -9.772 -7.342 1.00 94.12 108 ALA A CA 1
ATOM 914 C C . ALA A 1 108 ? 3.347 -9.588 -7.883 1.00 94.12 108 ALA A C 1
ATOM 916 O O . ALA A 1 108 ? 3.149 -9.229 -9.039 1.00 94.12 108 ALA A O 1
ATOM 917 N N . ARG A 1 109 ? 2.337 -9.760 -7.019 1.00 94.25 109 ARG A N 1
ATOM 918 C CA . ARG A 1 109 ? 0.927 -9.541 -7.364 1.00 94.25 109 ARG A CA 1
ATOM 919 C C . ARG A 1 109 ? 0.633 -8.082 -7.711 1.00 94.25 109 ARG A C 1
ATOM 921 O O . ARG A 1 109 ? -0.183 -7.833 -8.589 1.00 94.25 109 ARG A O 1
ATOM 928 N N . ILE A 1 110 ? 1.238 -7.128 -7.005 1.00 94.00 110 ILE A N 1
ATOM 929 C CA . ILE A 1 110 ? 1.068 -5.698 -7.295 1.00 94.00 110 ILE A CA 1
ATOM 930 C C . ILE A 1 110 ? 1.779 -5.355 -8.601 1.00 94.00 110 ILE A C 1
ATOM 932 O O . ILE A 1 110 ? 1.166 -4.728 -9.458 1.00 94.00 110 ILE A O 1
ATOM 936 N N . PHE A 1 111 ? 3.005 -5.850 -8.794 1.00 94.75 111 PHE A N 1
ATOM 937 C CA . PHE A 1 111 ? 3.736 -5.671 -10.048 1.00 94.75 111 PHE A CA 1
ATOM 938 C C . PHE A 1 111 ? 2.932 -6.194 -11.247 1.00 94.75 111 PHE A C 1
ATOM 940 O O . PHE A 1 111 ? 2.678 -5.449 -12.183 1.00 94.75 111 PHE A O 1
ATOM 947 N N . ALA A 1 112 ? 2.428 -7.430 -11.178 1.00 92.69 112 ALA A N 1
ATOM 948 C CA . ALA A 1 112 ? 1.627 -8.029 -12.247 1.00 92.69 112 ALA A CA 1
ATOM 949 C C . ALA A 1 112 ? 0.307 -7.284 -12.516 1.00 92.69 112 ALA A C 1
ATOM 951 O O . ALA A 1 112 ? -0.148 -7.243 -13.650 1.00 92.69 112 ALA A O 1
ATOM 952 N N . LYS A 1 113 ? -0.310 -6.675 -11.493 1.00 92.94 113 LYS A N 1
ATOM 953 C CA . LYS A 1 113 ? -1.514 -5.841 -11.665 1.00 92.94 113 LYS A CA 1
ATOM 954 C C . LYS A 1 113 ? -1.235 -4.518 -12.372 1.00 92.94 113 LYS A C 1
ATOM 956 O O . LYS A 1 113 ? -2.137 -3.972 -12.996 1.00 92.94 113 LYS A O 1
ATOM 961 N N . LEU A 1 114 ? -0.037 -3.974 -12.187 1.00 92.00 114 LEU A N 1
ATOM 962 C CA . LEU A 1 114 ? 0.398 -2.716 -12.791 1.00 92.00 114 LEU A CA 1
ATOM 963 C C . LEU A 1 114 ? 1.112 -2.932 -14.126 1.00 92.00 114 LEU A C 1
ATOM 965 O O . LEU A 1 114 ? 1.373 -1.962 -14.835 1.00 92.00 114 LEU A O 1
ATOM 969 N N . LEU A 1 115 ? 1.427 -4.186 -14.455 1.00 91.12 115 LEU A N 1
ATOM 970 C CA . LEU A 1 115 ? 1.982 -4.578 -15.734 1.00 91.12 115 LEU A CA 1
ATOM 971 C C . LEU A 1 115 ? 0.968 -4.283 -16.832 1.00 91.12 115 LEU A C 1
ATOM 973 O O . LEU A 1 115 ? -0.126 -4.843 -16.867 1.00 91.12 115 LEU A O 1
ATOM 977 N N . GLN A 1 116 ? 1.346 -3.364 -17.707 1.00 81.94 116 GLN A N 1
ATOM 978 C CA . GLN A 1 116 ? 0.601 -3.043 -18.915 1.00 81.94 116 GLN A CA 1
ATOM 979 C C . GLN A 1 116 ? 1.191 -3.833 -20.091 1.00 81.94 116 GLN A C 1
ATOM 981 O O . GLN A 1 116 ? 2.137 -4.604 -19.917 1.00 81.94 116 GLN A O 1
ATOM 986 N N . ASN A 1 117 ? 0.660 -3.634 -21.299 1.00 76.75 117 ASN A N 1
ATOM 987 C CA . ASN A 1 117 ? 1.175 -4.244 -22.533 1.00 76.75 117 ASN A CA 1
ATOM 988 C C . ASN A 1 117 ? 2.527 -3.631 -22.976 1.00 76.75 117 ASN A C 1
ATOM 990 O O . ASN A 1 117 ? 2.702 -3.273 -24.140 1.00 76.75 117 ASN A O 1
ATOM 994 N N . ASP A 1 118 ? 3.488 -3.489 -22.057 1.00 81.44 118 ASP A N 1
ATOM 995 C CA . ASP A 1 118 ? 4.857 -3.083 -22.371 1.00 81.44 118 ASP A CA 1
ATOM 996 C C . ASP A 1 118 ? 5.640 -4.269 -22.943 1.00 81.44 118 ASP A C 1
ATOM 998 O O . ASP A 1 118 ? 5.698 -5.350 -22.354 1.00 81.44 118 ASP A O 1
ATOM 1002 N N . LYS A 1 119 ? 6.313 -4.044 -24.073 1.00 82.00 119 LYS A N 1
ATOM 1003 C CA . LYS A 1 119 ? 7.104 -5.067 -24.780 1.00 82.00 119 LYS A CA 1
ATOM 1004 C C . LYS A 1 119 ? 8.286 -5.579 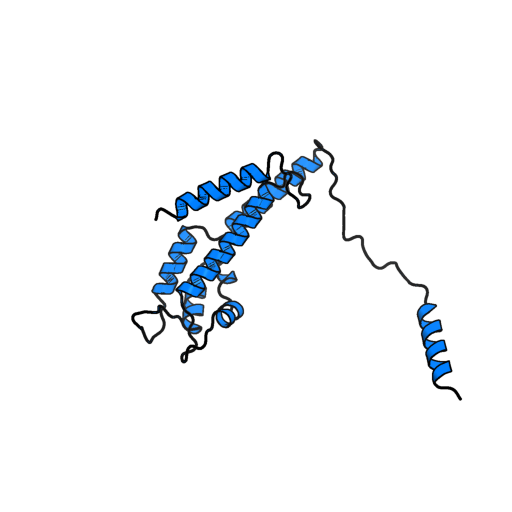-23.954 1.00 82.00 119 LYS A C 1
ATOM 1006 O O . LYS A 1 119 ? 8.776 -6.676 -24.203 1.00 82.00 119 LYS A O 1
ATOM 1011 N N . HIS A 1 120 ? 8.739 -4.790 -22.982 1.00 84.06 120 HIS A N 1
ATOM 1012 C CA . HIS A 1 120 ? 9.875 -5.105 -22.120 1.00 84.06 120 HIS A CA 1
ATOM 1013 C C . HIS A 1 120 ? 9.457 -5.577 -20.718 1.00 84.06 120 HIS A C 1
ATOM 1015 O O . HIS A 1 120 ? 10.320 -5.800 -19.869 1.00 84.06 120 HIS A O 1
ATOM 1021 N N . GLY A 1 121 ? 8.154 -5.737 -20.458 1.00 87.69 121 GLY A N 1
ATOM 1022 C CA . GLY A 1 121 ? 7.654 -6.223 -19.173 1.00 87.69 121 GLY A CA 1
ATOM 1023 C C . GLY A 1 121 ? 7.913 -5.269 -18.000 1.00 87.69 121 GLY A C 1
ATOM 1024 O O . GLY A 1 121 ? 8.171 -5.723 -16.883 1.00 87.69 121 GLY A O 1
ATOM 1025 N N . ARG A 1 122 ? 7.891 -3.955 -18.245 1.00 91.19 122 ARG A N 1
ATOM 1026 C CA . ARG A 1 122 ? 8.115 -2.918 -17.230 1.00 91.19 122 ARG A CA 1
ATOM 1027 C C . ARG A 1 122 ? 6.803 -2.278 -16.793 1.00 91.19 122 ARG A C 1
ATOM 1029 O O . ARG A 1 122 ? 5.802 -2.305 -17.507 1.00 91.19 122 ARG A O 1
ATOM 1036 N N . ILE A 1 123 ? 6.832 -1.656 -15.621 1.00 93.12 123 ILE A N 1
ATOM 1037 C CA . ILE A 1 123 ? 5.734 -0.837 -15.105 1.00 93.12 123 ILE A CA 1
ATOM 1038 C C . ILE A 1 123 ? 6.168 0.619 -15.001 1.00 93.12 123 ILE A C 1
ATOM 1040 O O . ILE A 1 123 ? 7.335 0.911 -14.742 1.00 93.12 123 ILE A O 1
ATOM 1044 N N . SER A 1 124 ? 5.215 1.532 -15.156 1.00 91.94 124 SER A N 1
ATOM 1045 C CA . SER A 1 124 ? 5.449 2.953 -14.917 1.00 91.94 124 SER A CA 1
ATOM 1046 C C . SER A 1 124 ? 5.562 3.224 -13.417 1.00 91.94 124 SER A C 1
ATOM 1048 O O . SER A 1 124 ? 4.666 2.887 -12.634 1.00 91.94 124 SER A O 1
ATOM 1050 N N . ILE A 1 125 ? 6.656 3.871 -13.015 1.00 92.44 125 ILE A N 1
ATOM 1051 C CA . ILE A 1 125 ? 6.914 4.245 -11.619 1.00 92.44 125 ILE A CA 1
ATOM 1052 C C . ILE A 1 125 ? 5.829 5.181 -11.097 1.00 92.44 125 ILE A C 1
ATOM 1054 O O . ILE A 1 125 ? 5.367 5.003 -9.973 1.00 92.44 125 ILE A O 1
ATOM 1058 N N . ARG A 1 126 ? 5.353 6.119 -11.926 1.00 91.56 126 ARG A N 1
ATOM 1059 C CA . ARG A 1 126 ? 4.258 7.032 -11.568 1.00 91.56 126 ARG A CA 1
ATOM 1060 C C . ARG A 1 126 ? 2.983 6.263 -11.217 1.00 91.56 126 ARG A C 1
ATOM 1062 O O . ARG A 1 126 ? 2.329 6.570 -10.224 1.00 91.56 126 ARG A O 1
ATOM 1069 N N . HIS A 1 127 ? 2.650 5.228 -11.990 1.00 91.94 127 HIS A N 1
ATOM 1070 C CA . HIS A 1 127 ? 1.486 4.384 -11.715 1.00 91.94 127 HIS A CA 1
ATOM 1071 C C . HIS A 1 127 ? 1.649 3.583 -10.417 1.00 91.94 127 HIS A C 1
ATOM 1073 O O . HIS A 1 127 ? 0.706 3.497 -9.627 1.00 91.94 127 HIS A O 1
ATOM 1079 N N . PHE A 1 128 ? 2.841 3.036 -10.163 1.00 94.50 128 PHE A N 1
ATOM 1080 C CA . PHE A 1 128 ? 3.133 2.357 -8.901 1.00 94.50 128 PHE A CA 1
ATOM 1081 C C . PHE A 1 128 ? 3.061 3.309 -7.703 1.00 94.50 128 PHE A C 1
ATOM 1083 O O . PHE A 1 128 ? 2.396 2.999 -6.715 1.00 94.50 128 PHE A O 1
ATOM 1090 N N . PHE A 1 129 ? 3.662 4.491 -7.807 1.00 94.00 129 PHE A N 1
ATOM 1091 C CA . PHE A 1 129 ? 3.622 5.499 -6.755 1.00 94.00 129 PHE A CA 1
ATOM 1092 C C . PHE A 1 129 ? 2.185 5.927 -6.434 1.00 94.00 129 PHE A C 1
ATOM 1094 O O . PHE A 1 129 ? 1.768 5.902 -5.277 1.00 94.00 129 PHE A O 1
ATOM 1101 N N . ASN A 1 130 ? 1.376 6.196 -7.461 1.00 93.00 130 ASN A N 1
ATOM 1102 C CA . ASN A 1 130 ? -0.042 6.517 -7.296 1.00 93.00 130 ASN A CA 1
ATOM 1103 C C . ASN A 1 130 ? -0.831 5.378 -6.634 1.00 93.00 130 ASN A C 1
ATOM 1105 O O . ASN A 1 130 ? -1.730 5.630 -5.827 1.00 93.00 130 ASN A O 1
ATOM 1109 N N . TYR A 1 131 ? -0.500 4.120 -6.940 1.00 94.50 131 TYR A N 1
ATOM 1110 C CA . TYR A 1 131 ? -1.087 2.969 -6.258 1.00 94.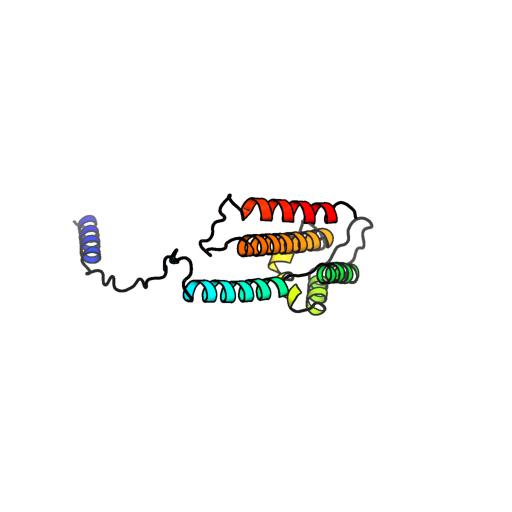50 131 TYR A CA 1
ATOM 1111 C C . TYR A 1 131 ? -0.760 2.970 -4.756 1.00 94.50 131 TYR A C 1
ATOM 1113 O O . TYR A 1 131 ? -1.665 2.775 -3.939 1.00 94.50 131 TYR A O 1
ATOM 1121 N N . VAL A 1 132 ? 0.503 3.218 -4.385 1.00 93.88 132 VAL A N 1
ATOM 1122 C CA . VAL A 1 132 ? 0.922 3.309 -2.977 1.00 93.88 132 VAL A CA 1
ATOM 1123 C C . VAL A 1 132 ? 0.205 4.462 -2.279 1.00 93.88 132 VAL A C 1
ATOM 1125 O O . VAL A 1 132 ? -0.451 4.227 -1.264 1.00 93.88 132 VAL A O 1
ATOM 1128 N N . MET A 1 133 ? 0.223 5.661 -2.870 1.00 90.75 133 MET A N 1
ATOM 1129 C CA . MET A 1 133 ? -0.480 6.847 -2.368 1.00 90.75 133 MET A CA 1
ATOM 1130 C C . MET A 1 133 ? -1.953 6.559 -2.088 1.00 90.75 133 MET A C 1
ATOM 1132 O O . MET A 1 133 ? -2.450 6.805 -0.990 1.00 90.75 133 MET A O 1
ATOM 1136 N N . ARG A 1 134 ? -2.662 5.965 -3.055 1.00 91.62 134 ARG A N 1
ATOM 1137 C CA . ARG A 1 134 ? -4.084 5.643 -2.905 1.00 91.62 134 ARG A CA 1
ATOM 1138 C C . ARG A 1 134 ? -4.328 4.633 -1.785 1.00 91.62 134 ARG A C 1
ATOM 1140 O O . ARG A 1 134 ? -5.318 4.745 -1.064 1.00 91.62 134 ARG A O 1
ATOM 1147 N N . LYS A 1 135 ? -3.446 3.645 -1.625 1.00 91.50 135 LYS A N 1
ATOM 1148 C CA . LYS A 1 135 ? -3.556 2.642 -0.559 1.00 91.50 135 LYS A CA 1
ATOM 1149 C C . LYS A 1 135 ? -3.292 3.253 0.821 1.00 91.50 135 LYS A C 1
ATOM 1151 O O . LYS A 1 135 ? -4.064 2.984 1.739 1.00 91.50 135 LYS A O 1
ATOM 1156 N N . VAL A 1 136 ? -2.275 4.107 0.953 1.00 91.12 136 VAL A N 1
ATOM 1157 C CA . VAL A 1 136 ? -1.998 4.874 2.181 1.00 91.12 136 VAL A CA 1
ATOM 1158 C C . VAL A 1 136 ? -3.189 5.763 2.525 1.00 91.12 136 VAL A C 1
ATOM 1160 O O . VAL A 1 136 ? -3.691 5.689 3.644 1.00 91.12 136 VAL A O 1
ATOM 1163 N N . TRP A 1 137 ? -3.712 6.510 1.550 1.00 88.44 137 TRP A N 1
ATOM 1164 C CA . TRP A 1 137 ? -4.877 7.374 1.730 1.00 88.44 137 TRP A CA 1
ATOM 1165 C C . TRP A 1 137 ? -6.092 6.602 2.254 1.00 88.44 137 TRP A C 1
ATOM 1167 O O . TRP A 1 137 ? -6.663 6.979 3.272 1.00 88.44 137 TRP A O 1
ATOM 1177 N N . LEU A 1 138 ? -6.435 5.457 1.649 1.00 88.81 138 LEU A N 1
ATOM 1178 C CA . LEU A 1 138 ? -7.545 4.617 2.118 1.00 88.81 138 LEU A CA 1
ATOM 1179 C C . LEU A 1 138 ? -7.354 4.134 3.563 1.00 88.81 138 LEU A C 1
ATOM 1181 O O . LEU A 1 138 ? -8.311 4.100 4.341 1.00 88.81 138 LEU A O 1
ATOM 1185 N N . HIS A 1 139 ? -6.131 3.755 3.939 1.00 89.69 139 HIS A N 1
ATOM 1186 C CA . HIS A 1 139 ? -5.843 3.361 5.313 1.00 89.69 139 HIS A CA 1
ATOM 1187 C C . HIS A 1 139 ? -5.937 4.543 6.280 1.00 89.69 139 HIS A C 1
ATOM 1189 O O . HIS A 1 139 ? -6.563 4.397 7.328 1.00 89.69 139 HIS A O 1
ATOM 1195 N N . GLN A 1 140 ? -5.408 5.713 5.918 1.00 87.00 140 GLN A N 1
ATOM 1196 C CA . GLN A 1 140 ? -5.541 6.938 6.708 1.00 87.00 140 GLN A CA 1
ATOM 1197 C C . GLN A 1 140 ? -7.012 7.321 6.899 1.00 87.00 140 GLN A C 1
ATOM 1199 O O . GLN A 1 140 ? -7.425 7.606 8.020 1.00 87.00 140 GLN A O 1
ATOM 1204 N N . THR A 1 141 ? -7.831 7.260 5.844 1.00 85.69 141 THR A N 1
ATOM 1205 C CA . THR A 1 141 ? -9.280 7.493 5.928 1.00 85.69 141 THR A CA 1
ATOM 1206 C C . THR A 1 141 ? -9.932 6.504 6.891 1.00 85.69 141 THR A C 1
ATOM 1208 O O . THR A 1 141 ? -10.699 6.908 7.760 1.00 85.69 141 THR A O 1
ATOM 1211 N N . ARG A 1 142 ? -9.598 5.210 6.795 1.00 86.12 142 ARG A N 1
ATOM 1212 C CA . ARG A 1 142 ? -10.149 4.176 7.683 1.00 86.12 142 ARG A CA 1
ATOM 1213 C C . ARG A 1 142 ? -9.758 4.398 9.145 1.00 86.12 142 ARG A C 1
ATOM 1215 O O . ARG A 1 142 ? -10.613 4.259 10.018 1.00 86.12 142 ARG A O 1
ATOM 1222 N N . ILE A 1 143 ? -8.496 4.727 9.415 1.00 86.38 143 ILE A N 1
ATOM 1223 C CA . ILE A 1 143 ? -8.006 5.053 10.763 1.00 86.38 143 ILE A CA 1
ATOM 1224 C C . ILE A 1 143 ? -8.718 6.304 11.282 1.00 86.38 143 ILE A C 1
ATOM 1226 O O . ILE A 1 143 ? -9.237 6.281 12.395 1.00 86.38 143 ILE A O 1
ATOM 1230 N N . GLY A 1 144 ? -8.827 7.344 10.453 1.00 83.44 144 GLY A N 1
ATOM 1231 C CA . GLY A 1 144 ? -9.548 8.573 10.771 1.00 83.44 144 GLY A CA 1
ATOM 1232 C C . GLY A 1 144 ? -10.995 8.298 11.171 1.00 83.44 144 GLY A C 1
ATOM 1233 O O . GLY A 1 144 ? -11.403 8.671 12.261 1.00 83.44 144 GLY A O 1
ATOM 1234 N N . LEU A 1 145 ? -11.753 7.557 10.358 1.00 83.06 145 LEU A N 1
ATOM 1235 C CA . LEU A 1 145 ? -13.127 7.157 10.693 1.00 83.06 145 LEU A CA 1
ATOM 1236 C C . LEU A 1 145 ? -13.193 6.331 11.986 1.00 83.06 145 LEU A C 1
ATOM 1238 O O . LEU A 1 145 ? -14.095 6.526 12.796 1.00 83.06 145 LEU A O 1
ATOM 1242 N N . SER A 1 146 ? -12.224 5.437 12.204 1.00 83.31 146 SER A N 1
ATOM 1243 C CA . SER A 1 146 ? -12.164 4.594 13.407 1.00 83.31 146 SER A CA 1
ATOM 1244 C C . SER A 1 146 ? -11.936 5.405 14.683 1.00 83.31 146 SER A C 1
ATOM 1246 O O . SER A 1 146 ? -12.426 5.009 15.738 1.00 83.31 146 SER A O 1
ATOM 1248 N N . PHE A 1 147 ? -11.222 6.530 14.586 1.00 77.62 147 PHE A N 1
ATOM 1249 C CA . PHE A 1 147 ? -11.000 7.459 15.694 1.00 77.62 147 PHE A CA 1
ATOM 1250 C C . PHE A 1 147 ? -12.297 8.158 16.129 1.00 77.62 147 PHE A C 1
ATOM 1252 O O . PHE A 1 147 ? -12.499 8.402 17.313 1.00 77.62 147 PHE A O 1
ATOM 1259 N N . TYR A 1 148 ? -13.206 8.434 15.187 1.00 73.75 148 TYR A N 1
ATOM 1260 C CA . TYR A 1 148 ? -14.475 9.121 15.462 1.00 73.75 148 TYR A CA 1
ATOM 1261 C C . TYR A 1 148 ? -15.634 8.188 15.866 1.00 73.75 148 TYR A C 1
ATOM 1263 O O . TYR A 1 148 ? -16.704 8.670 16.255 1.00 73.75 148 TYR A O 1
ATOM 1271 N N . ASP A 1 149 ? -15.443 6.866 15.802 1.00 76.88 149 ASP A N 1
ATOM 1272 C CA . ASP A 1 149 ? -16.386 5.869 16.328 1.00 76.88 149 ASP A CA 1
ATOM 1273 C C . ASP A 1 149 ? -16.189 5.709 17.843 1.00 76.88 149 ASP A C 1
ATOM 1275 O O . ASP A 1 149 ? -15.509 4.785 18.296 1.00 76.88 149 ASP A O 1
ATOM 1279 N N . LEU A 1 150 ? -16.778 6.623 18.622 1.00 65.94 150 LEU A N 1
ATOM 1280 C CA . LEU A 1 150 ? -16.674 6.672 20.089 1.00 65.94 150 LEU A CA 1
ATOM 1281 C C . LEU A 1 150 ? -17.160 5.375 20.759 1.00 65.94 150 LEU A C 1
ATOM 1283 O O . LEU A 1 150 ? -16.506 4.855 21.657 1.00 65.94 150 LEU A O 1
ATOM 1287 N N . ALA A 1 151 ? -18.266 4.800 20.279 1.00 65.19 151 ALA A N 1
ATOM 1288 C CA . ALA A 1 151 ? -18.882 3.619 20.888 1.00 65.19 151 ALA A CA 1
ATOM 1289 C C . ALA A 1 151 ? -18.284 2.284 20.396 1.00 65.19 151 ALA A C 1
ATOM 1291 O O . ALA A 1 151 ? -18.586 1.228 20.957 1.00 65.19 151 ALA A O 1
ATOM 1292 N N . GLY A 1 152 ? -17.463 2.306 19.339 1.00 68.88 152 GLY A N 1
ATOM 1293 C CA . GLY A 1 152 ? -16.875 1.105 18.738 1.00 68.88 152 GLY A CA 1
ATOM 1294 C C . GLY A 1 152 ? -17.910 0.191 18.091 1.00 68.88 152 GLY A C 1
ATOM 1295 O O . GLY A 1 152 ? -17.686 -1.012 17.985 1.00 68.88 152 GLY A O 1
ATOM 1296 N N . GLN A 1 153 ? -19.064 0.746 17.722 1.00 70.31 153 GLN A N 1
ATOM 1297 C CA . GLN A 1 153 ? -20.206 -0.009 17.207 1.00 70.31 153 GLN A CA 1
ATOM 1298 C C . GLN A 1 153 ? -20.118 -0.214 15.687 1.00 70.31 153 GLN A C 1
ATOM 1300 O O . GLN A 1 153 ? -20.967 -0.893 15.111 1.00 70.31 153 GLN A O 1
ATOM 1305 N N . GLY A 1 154 ? -19.096 0.354 15.034 1.00 74.12 154 GLY A N 1
ATOM 1306 C CA . GLY A 1 154 ? -18.871 0.219 13.597 1.00 74.12 154 GLY A CA 1
ATOM 1307 C C . GLY A 1 154 ? -19.697 1.182 12.743 1.00 74.12 154 GLY A C 1
ATOM 1308 O O . GLY A 1 154 ? -19.770 0.993 11.531 1.00 74.12 154 GLY A O 1
ATOM 1309 N N . TYR A 1 155 ? -20.313 2.204 13.348 1.00 71.44 155 TYR A N 1
ATOM 1310 C CA . TYR A 1 155 ? -21.044 3.260 12.644 1.00 71.44 155 TYR A CA 1
ATOM 1311 C C . TYR A 1 155 ? -20.790 4.634 13.273 1.00 71.44 155 TYR A C 1
ATOM 1313 O O . TYR A 1 155 ? -20.580 4.753 14.479 1.00 71.44 155 TYR A O 1
ATOM 1321 N N . LEU A 1 156 ? -20.831 5.682 12.448 1.00 68.00 156 LEU A N 1
ATOM 1322 C CA . LEU A 1 156 ? -20.724 7.072 12.895 1.00 68.00 156 LEU A CA 1
ATOM 1323 C C . LEU A 1 156 ? -22.119 7.673 13.079 1.00 68.00 156 LEU A C 1
ATOM 1325 O O . LEU A 1 156 ? -23.017 7.416 12.281 1.00 68.00 156 LEU A O 1
ATOM 1329 N N . ARG A 1 157 ? -22.297 8.485 14.127 1.00 65.69 157 ARG A N 1
ATOM 1330 C CA . ARG A 1 157 ? -23.516 9.278 14.341 1.00 65.69 157 ARG A CA 1
ATOM 1331 C C . ARG A 1 157 ? -23.298 10.715 13.869 1.00 65.69 157 ARG A C 1
ATOM 1333 O O . ARG A 1 157 ? -22.228 11.292 14.066 1.00 65.69 157 ARG A O 1
ATOM 1340 N N . GLU A 1 158 ? -24.335 11.279 13.263 1.00 58.81 158 GLU A N 1
ATOM 1341 C CA . GLU A 1 158 ? -24.320 12.573 12.570 1.00 58.81 158 GLU A CA 1
ATOM 1342 C C . GLU A 1 158 ? -24.017 13.759 13.502 1.00 58.81 158 GLU A C 1
ATOM 1344 O O . GLU A 1 158 ? -23.357 14.716 13.113 1.00 58.81 158 GLU A O 1
ATOM 1349 N N . VAL A 1 159 ? -24.425 13.655 14.770 1.00 56.84 159 VAL A N 1
ATOM 1350 C CA . VAL A 1 159 ? -24.564 14.804 15.678 1.00 56.84 159 VAL A CA 1
ATOM 1351 C C . VAL A 1 159 ? -23.236 15.449 16.113 1.00 56.84 159 VAL A C 1
ATOM 1353 O O . VAL A 1 159 ? -23.255 16.586 16.568 1.00 56.84 159 VAL A O 1
ATOM 1356 N N . VAL A 1 160 ? -22.084 14.775 15.956 1.00 55.47 160 VAL A N 1
ATOM 1357 C CA . VAL A 1 160 ? -20.747 15.338 16.283 1.00 55.47 160 VAL A CA 1
ATOM 1358 C C . VAL A 1 160 ? -19.623 14.721 15.429 1.00 55.47 160 VAL A C 1
ATOM 1360 O O . VAL A 1 160 ? -18.725 15.423 14.970 1.00 55.47 160 VAL A O 1
ATOM 1363 N N . SER A 1 161 ? -19.648 13.408 15.187 1.00 55.16 161 SER A N 1
ATOM 1364 C CA . SER A 1 161 ? -18.504 12.678 14.615 1.00 55.16 161 SER A CA 1
ATOM 1365 C C . SER A 1 161 ? -18.311 12.884 13.106 1.00 55.16 161 SER A C 1
ATOM 1367 O O . SER A 1 161 ? -17.183 13.046 12.643 1.00 55.16 161 SER A O 1
ATOM 1369 N N . PHE A 1 162 ? -19.396 12.890 12.325 1.00 58.03 162 PHE A N 1
ATOM 1370 C CA . PHE A 1 162 ? -19.318 12.962 10.859 1.00 58.03 162 PHE A CA 1
ATOM 1371 C C . PHE A 1 162 ? -18.953 14.362 10.340 1.00 58.03 162 PHE A C 1
ATOM 1373 O O . PHE A 1 162 ? -18.108 14.495 9.451 1.00 58.03 162 PHE A O 1
ATOM 1380 N N . ASN A 1 163 ? -19.534 15.410 10.929 1.00 57.84 163 ASN A N 1
ATOM 1381 C CA . ASN A 1 163 ? -19.238 16.796 10.557 1.00 57.84 163 ASN A CA 1
ATOM 1382 C C . ASN A 1 163 ? -17.782 17.162 10.880 1.00 57.84 163 ASN A C 1
ATOM 1384 O O . ASN A 1 163 ? -17.088 17.722 10.034 1.00 57.84 163 ASN A O 1
ATOM 1388 N N . ASN A 1 164 ? -17.277 16.747 12.048 1.00 59.81 164 ASN A N 1
ATOM 1389 C CA . ASN A 1 164 ? -15.876 16.954 12.426 1.00 59.81 164 ASN A CA 1
ATOM 1390 C C . ASN A 1 164 ? -14.899 16.198 11.512 1.00 59.81 164 ASN A C 1
ATOM 1392 O O . ASN A 1 164 ? -13.864 16.750 11.135 1.00 59.81 164 ASN A O 1
ATOM 1396 N N . PHE A 1 165 ? -15.231 14.966 11.109 1.00 61.31 165 PHE A N 1
ATOM 1397 C CA . PHE A 1 165 ? -14.439 14.221 10.127 1.00 61.31 165 PHE A CA 1
ATOM 1398 C C . PHE A 1 165 ? -14.409 14.929 8.765 1.00 61.31 165 PHE A C 1
ATOM 1400 O O . PHE A 1 165 ? -13.335 15.116 8.193 1.00 61.31 165 PHE A O 1
ATOM 1407 N N . SER A 1 166 ? -15.571 15.362 8.270 1.00 60.84 166 SER A N 1
ATOM 1408 C CA . SER A 1 166 ? -15.702 16.026 6.967 1.00 60.84 166 SER A CA 1
ATOM 1409 C C . SER A 1 166 ? -14.920 17.342 6.916 1.00 60.84 166 SER A C 1
ATOM 1411 O O . SER A 1 166 ? -14.174 17.576 5.968 1.00 60.84 166 SER A O 1
ATOM 1413 N N . ILE A 1 167 ? -15.006 18.162 7.970 1.00 64.50 167 ILE A N 1
ATOM 1414 C CA . ILE A 1 167 ? -14.241 19.413 8.095 1.00 64.50 167 ILE A CA 1
ATOM 1415 C C . ILE A 1 167 ? -12.728 19.138 8.111 1.00 64.50 167 ILE A C 1
ATOM 1417 O O . ILE A 1 167 ? -11.969 19.810 7.415 1.00 64.50 167 ILE A O 1
ATOM 1421 N N . ASN A 1 168 ? -12.269 18.125 8.855 1.00 60.84 168 ASN A N 1
ATOM 1422 C CA . ASN A 1 168 ? -10.847 17.769 8.906 1.00 60.84 168 ASN A CA 1
ATOM 1423 C C . ASN A 1 168 ? -10.326 17.290 7.538 1.00 60.84 168 ASN A C 1
ATOM 1425 O O . ASN A 1 168 ? -9.235 17.673 7.116 1.00 60.84 168 ASN A O 1
ATOM 1429 N N . LEU A 1 169 ? -11.125 16.495 6.819 1.00 61.34 169 LEU A N 1
ATOM 1430 C CA . LEU A 1 169 ? -10.778 15.999 5.489 1.00 61.34 169 LEU A CA 1
ATOM 1431 C C . LEU A 1 169 ? -10.662 17.139 4.465 1.00 61.34 169 LEU A C 1
ATOM 1433 O O . LEU A 1 169 ? -9.712 17.165 3.685 1.00 61.34 169 LEU A O 1
ATOM 1437 N N . LEU A 1 170 ? -11.594 18.098 4.493 1.00 64.94 170 LEU A N 1
ATOM 1438 C CA . LEU A 1 170 ? -11.551 19.284 3.633 1.00 64.94 170 LEU A CA 1
ATOM 1439 C C . LEU A 1 170 ? -10.302 20.127 3.915 1.00 64.94 170 LEU A C 1
ATOM 1441 O O . LEU A 1 170 ? -9.575 20.466 2.984 1.00 64.94 170 LEU A O 1
ATOM 1445 N N . ASN A 1 171 ? -9.981 20.369 5.187 1.00 57.88 171 ASN A N 1
ATOM 1446 C CA . ASN A 1 171 ? -8.797 21.142 5.564 1.00 57.88 171 ASN A CA 1
ATOM 1447 C C . ASN A 1 171 ? -7.478 20.460 5.158 1.00 57.88 171 ASN A C 1
ATOM 1449 O O . ASN A 1 171 ? -6.543 21.141 4.746 1.00 57.88 171 ASN A O 1
ATOM 1453 N N . LYS A 1 172 ? -7.392 19.122 5.215 1.00 55.94 172 LYS A N 1
ATOM 1454 C CA . LYS A 1 172 ? -6.206 18.378 4.745 1.00 55.94 172 LYS A CA 1
ATOM 1455 C C . LYS A 1 172 ? -6.043 18.404 3.224 1.00 55.94 172 LYS A C 1
ATOM 1457 O O . LYS A 1 172 ? -4.915 18.448 2.744 1.00 55.94 172 LYS A O 1
ATOM 1462 N N . ASN A 1 173 ? -7.141 18.398 2.468 1.00 51.16 173 ASN A N 1
ATOM 1463 C CA . ASN A 1 173 ? -7.094 18.416 1.003 1.00 51.16 173 ASN A CA 1
ATOM 1464 C C . ASN A 1 173 ? -6.781 19.806 0.425 1.00 51.16 173 ASN A C 1
ATOM 1466 O O . ASN A 1 173 ? -6.160 19.880 -0.629 1.00 51.16 173 ASN A O 1
ATOM 1470 N N . VAL A 1 174 ? -7.127 20.894 1.123 1.00 46.12 174 VAL A N 1
ATOM 1471 C CA . VAL A 1 174 ? -6.741 22.265 0.723 1.00 46.12 174 VAL A CA 1
ATOM 1472 C C . VAL A 1 174 ? -5.219 22.475 0.784 1.00 46.12 174 VAL A C 1
ATOM 1474 O O . VAL A 1 174 ? -4.676 23.247 0.001 1.00 46.12 174 VAL A O 1
ATOM 1477 N N . ILE A 1 175 ? -4.511 21.749 1.657 1.00 42.25 175 ILE A N 1
ATOM 1478 C CA . ILE A 1 175 ? -3.041 21.814 1.779 1.00 42.25 175 ILE A CA 1
ATOM 1479 C C . ILE A 1 175 ? -2.338 20.999 0.674 1.00 42.25 175 ILE A C 1
ATOM 1481 O O . ILE A 1 175 ? -1.185 21.266 0.356 1.00 42.25 175 ILE A O 1
ATOM 1485 N N . LEU A 1 176 ? -3.024 20.032 0.052 1.00 40.91 176 LEU A N 1
ATOM 1486 C CA . LEU A 1 176 ? -2.478 19.205 -1.035 1.00 40.91 176 LEU A CA 1
ATOM 1487 C C . LEU A 1 176 ? -2.752 19.772 -2.440 1.00 40.91 176 LEU A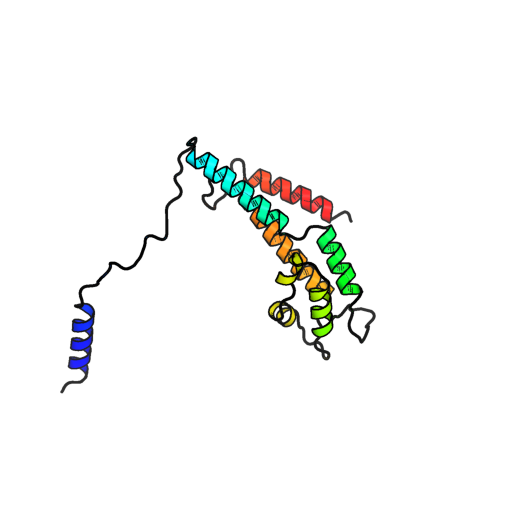 C 1
ATOM 1489 O O . LEU A 1 176 ? -2.279 19.202 -3.416 1.00 40.91 176 LEU A O 1
ATOM 1493 N N . SER A 1 177 ? -3.519 20.862 -2.558 1.00 34.25 177 SER A N 1
ATOM 1494 C CA . SER A 1 177 ? -3.803 21.541 -3.833 1.00 34.25 177 SER A CA 1
ATOM 1495 C C . SER A 1 177 ? -3.015 22.841 -4.042 1.00 34.25 177 SER A C 1
ATOM 1497 O O . SER A 1 177 ? -3.233 23.519 -5.042 1.00 34.25 177 SER A O 1
ATOM 1499 N N . THR A 1 178 ? -2.152 23.228 -3.097 1.00 35.53 178 THR A N 1
ATOM 1500 C CA . THR A 1 178 ? -1.357 24.472 -3.146 1.00 35.53 178 THR A CA 1
ATOM 1501 C C . THR A 1 178 ? 0.157 24.248 -3.242 1.00 35.53 178 THR A C 1
ATOM 1503 O O . THR A 1 178 ? 0.926 25.188 -3.040 1.00 35.53 178 THR A O 1
ATOM 1506 N N . THR A 1 179 ? 0.591 23.047 -3.618 1.00 35.88 179 THR A N 1
ATOM 1507 C CA . THR A 1 179 ? 1.965 22.732 -4.043 1.00 35.88 179 THR A CA 1
ATOM 1508 C C . THR A 1 179 ? 1.950 21.933 -5.336 1.00 35.88 179 THR A C 1
ATOM 1510 O O . THR A 1 179 ? 2.907 22.114 -6.119 1.00 35.88 179 THR A O 1
#

Secondary structure (DSSP, 8-state):
--HHHHHHHHHHHHHTS------------PPP--TT-HHHHHHHHHHHHHHHHHHHTS--HHHHHHHHHHHHTT--SS-BTTB-EE-HHHHHHHHHHS-HHHHTT--HHHHHHH--S-TT--EEHHHHHHHHHHHHHHHHHHHHHHHH-TT-SS---IIIIIHHHHHHHHHHHHHSS--

Organism: Araneus ventricosus (NCBI:txid182803)

Sequence (179 aa):
MTVESDAWELYTSWKKTPSTSNSIPRFYYKIPYEDGSLRQKLREEARAVFIERKNKELLDNEDLKELWMLLEQNLSPPFTNEDHMINYLDFKKVSNKSDEKFKSYFSARIFAKLLQNDKHGRISIRHFFNYVMRKVWLHQTRIGLSFYDLAGQGYLREVVSFNNFSINLLNKNVILSTT

pLDDT: mean 78.82, std 14.74, range [34.25, 94.75]